Protein AF-A0A7X3VRX3-F1 (afdb_monomer_lite)

Foldseek 3Di:
DDQCPDPPPQPQADDPVQVVCCVPPVGGDDPCLDDPVLVVVVLVVQLCVQVVVDDDPPVQWAFDPCCVVVVDDDHGPRRTPGRAQCLVTPVSVVVVQVDSNNVNHVCVVPNDPDPTDRDDDD

Secondary structure (DSSP, 8-state):
------TTS-TTPPPHHHHHHHHHHS------SS-HHHHHHHHHHHHHHHTTSS---GGGEEE-HHHHTTSS---GGGGEEEETTHHHH-HHHHHHHT-HHHHHHHHHHH-S----------

Structure (mmCIF, N/CA/C/O backbone):
data_AF-A0A7X3VRX3-F1
#
_entry.id   AF-A0A7X3VRX3-F1
#
loop_
_atom_site.group_PDB
_atom_site.id
_atom_site.type_symbol
_atom_site.label_atom_id
_atom_site.label_alt_id
_atom_site.label_comp_id
_atom_site.label_asym_id
_atom_site.label_entity_id
_atom_site.label_seq_id
_atom_site.pdbx_PDB_ins_code
_atom_site.Cartn_x
_atom_site.Cartn_y
_atom_site.Cartn_z
_atom_site.occupancy
_atom_site.B_iso_or_equiv
_atom_site.auth_seq_id
_atom_site.auth_comp_id
_atom_site.auth_asym_id
_atom_site.auth_atom_id
_atom_site.pdbx_PDB_model_num
ATOM 1 N N . MET A 1 1 ? 5.068 -12.765 28.399 1.00 38.09 1 MET A N 1
ATOM 2 C CA . MET A 1 1 ? 5.163 -11.451 27.731 1.00 38.09 1 MET A CA 1
ATOM 3 C C . MET A 1 1 ? 3.828 -10.760 27.940 1.00 38.09 1 MET A C 1
ATOM 5 O O . MET A 1 1 ? 2.816 -11.414 27.744 1.00 38.09 1 MET A O 1
ATOM 9 N N . ASN A 1 2 ? 3.824 -9.532 28.461 1.00 36.44 2 ASN A N 1
ATOM 10 C CA . ASN A 1 2 ? 2.599 -8.789 28.781 1.00 36.44 2 ASN A CA 1
ATOM 11 C C . ASN A 1 2 ? 1.840 -8.449 27.491 1.00 36.44 2 ASN A C 1
ATOM 13 O O . ASN A 1 2 ? 2.328 -7.651 26.701 1.00 36.44 2 ASN A O 1
ATOM 17 N N . THR A 1 3 ? 0.658 -9.030 27.301 1.00 47.06 3 THR A N 1
ATOM 18 C CA . THR A 1 3 ? -0.242 -8.822 26.148 1.00 47.06 3 THR A CA 1
ATOM 19 C C . THR A 1 3 ? -1.267 -7.706 26.380 1.00 47.06 3 THR A C 1
ATOM 21 O O . THR A 1 3 ? -2.305 -7.664 25.730 1.00 47.06 3 THR A O 1
ATOM 24 N N . ASN A 1 4 ? -1.002 -6.794 27.315 1.00 47.97 4 ASN A N 1
ATOM 25 C CA . ASN A 1 4 ? -1.894 -5.677 27.608 1.00 47.97 4 ASN A CA 1
ATOM 26 C C . ASN A 1 4 ? -1.392 -4.416 26.910 1.00 47.97 4 ASN A C 1
ATOM 28 O O . ASN A 1 4 ? -0.932 -3.483 27.564 1.00 47.97 4 ASN A O 1
ATOM 32 N N . THR A 1 5 ? -1.495 -4.376 25.583 1.00 50.22 5 THR A N 1
ATOM 33 C CA . THR A 1 5 ? -1.626 -3.081 24.911 1.00 50.22 5 THR A CA 1
ATOM 34 C C . THR A 1 5 ? -3.028 -2.590 25.254 1.00 50.22 5 THR A C 1
ATOM 36 O O . THR A 1 5 ? -4.023 -3.067 24.711 1.00 50.22 5 THR A O 1
ATOM 39 N N . THR A 1 6 ? -3.134 -1.734 26.266 1.00 51.56 6 THR A N 1
ATOM 40 C CA . THR A 1 6 ? -4.410 -1.183 26.721 1.00 51.56 6 THR A CA 1
ATOM 41 C C . THR A 1 6 ? -5.117 -0.474 25.568 1.00 51.56 6 THR A C 1
ATOM 43 O O . THR A 1 6 ? -4.523 0.323 24.848 1.00 51.56 6 THR A O 1
ATOM 46 N N . SER A 1 7 ? -6.413 -0.755 25.401 1.00 53.62 7 SER A N 1
ATOM 47 C CA . SER A 1 7 ? -7.282 -0.222 24.339 1.00 53.62 7 SER A CA 1
ATOM 48 C C . SER A 1 7 ? -7.338 1.317 24.253 1.00 53.62 7 SER A C 1
ATOM 50 O O . SER A 1 7 ? -7.923 1.846 23.308 1.00 53.62 7 SER A O 1
ATOM 52 N N . GLU A 1 8 ? -6.783 2.037 25.228 1.00 53.25 8 GLU A N 1
ATOM 53 C CA . GLU A 1 8 ? -6.882 3.492 25.369 1.00 53.25 8 GLU A CA 1
ATOM 54 C C . GLU A 1 8 ? -5.856 4.290 24.537 1.00 53.25 8 GLU A C 1
ATOM 56 O O 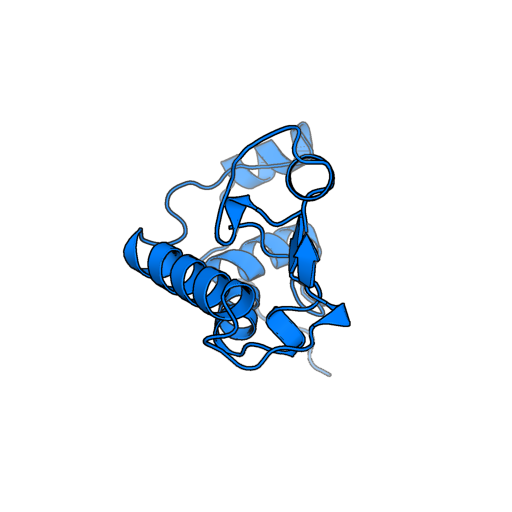. GLU A 1 8 ? -6.013 5.499 24.406 1.00 53.25 8 GLU A O 1
ATOM 61 N N . GLU A 1 9 ? -4.863 3.652 23.900 1.00 63.31 9 GLU A N 1
ATOM 62 C CA . GLU A 1 9 ? -3.768 4.367 23.204 1.00 63.31 9 GLU A CA 1
ATOM 63 C C . GLU A 1 9 ? -3.839 4.365 21.662 1.00 63.31 9 GLU A C 1
ATOM 65 O O . GLU A 1 9 ? -3.039 5.032 21.004 1.00 63.31 9 GLU A O 1
ATOM 70 N N . ARG A 1 10 ? -4.796 3.653 21.047 1.00 79.62 10 ARG A N 1
ATOM 71 C CA . ARG A 1 10 ? -4.876 3.529 19.576 1.00 79.62 10 ARG A CA 1
ATOM 72 C C . ARG A 1 10 ? -5.655 4.680 18.945 1.00 79.62 10 ARG A C 1
ATOM 74 O O . ARG A 1 10 ? -6.887 4.716 18.979 1.00 79.62 10 ARG A O 1
ATOM 81 N N . LYS A 1 11 ? -4.910 5.627 18.368 1.00 90.62 11 LYS A N 1
ATOM 82 C CA . LYS A 1 11 ? -5.420 6.871 17.770 1.00 90.62 11 LYS A CA 1
ATOM 83 C C . LYS A 1 11 ? -6.352 6.621 16.580 1.00 90.62 11 LYS A C 1
ATOM 85 O O . LYS A 1 11 ? -7.261 7.420 16.371 1.00 90.62 11 LYS A O 1
ATOM 90 N N . PHE A 1 12 ? -6.138 5.549 15.816 1.00 94.12 12 PHE A N 1
ATOM 91 C CA . PHE A 1 12 ? -6.851 5.293 14.557 1.00 94.12 12 PHE A CA 1
ATOM 92 C C . PHE A 1 12 ? -7.740 4.046 14.593 1.00 94.12 12 PHE A C 1
ATOM 94 O O . PHE A 1 12 ? -8.000 3.443 13.545 1.00 94.12 12 PHE A O 1
ATOM 101 N N . LYS A 1 13 ? -8.215 3.682 15.792 1.00 93.19 13 LYS A N 1
ATOM 102 C CA . LYS A 1 13 ? -9.184 2.599 16.003 1.00 93.19 13 LYS A CA 1
ATOM 103 C C . LYS A 1 13 ? -10.407 2.724 15.089 1.00 93.19 13 LYS A C 1
ATOM 105 O O . LYS A 1 13 ? -10.744 3.823 14.641 1.00 93.19 13 LYS A O 1
ATOM 110 N N . LEU A 1 14 ? -11.077 1.606 14.834 1.00 95.06 14 LEU A N 1
ATOM 111 C CA . LEU A 1 14 ? -12.339 1.598 14.101 1.00 95.06 14 LEU A CA 1
ATOM 112 C C . LEU A 1 14 ? -13.393 2.458 14.803 1.00 95.06 14 LEU A C 1
ATOM 114 O O . LEU A 1 14 ? -13.537 2.419 16.031 1.00 95.06 14 LEU A O 1
ATOM 118 N N . THR A 1 15 ? -14.168 3.202 14.016 1.00 94.88 15 THR A N 1
ATOM 119 C CA . THR A 1 15 ? -15.422 3.786 14.500 1.00 94.88 15 THR A CA 1
ATOM 120 C C . THR A 1 15 ? -16.507 2.713 14.609 1.00 94.88 15 THR A C 1
ATOM 122 O O . THR A 1 15 ? -16.383 1.609 14.073 1.00 94.88 15 THR A O 1
ATOM 125 N N . SER A 1 16 ? -17.604 3.028 15.301 1.00 95.62 16 SER A N 1
ATOM 126 C CA . SER A 1 16 ? -18.754 2.123 15.405 1.00 95.62 16 SER A CA 1
ATOM 127 C C . SER A 1 16 ? -19.369 1.816 14.035 1.00 95.62 16 SER A C 1
ATOM 129 O O . SER A 1 16 ? -19.801 0.691 13.783 1.00 95.62 16 SER A O 1
ATOM 131 N N . GLU A 1 17 ? -19.384 2.802 13.139 1.00 96.81 17 GLU A N 1
ATOM 132 C CA . GLU A 1 17 ? -19.880 2.660 11.771 1.00 96.81 17 GLU A CA 1
ATOM 133 C C . GLU A 1 17 ? -18.973 1.739 10.952 1.00 96.81 17 GLU A C 1
ATOM 135 O O . GLU A 1 17 ? -19.467 0.821 10.302 1.00 96.81 17 GLU A O 1
ATOM 140 N N . GLU A 1 18 ? -17.650 1.922 11.023 1.00 97.12 18 GLU A N 1
ATOM 141 C CA . GLU A 1 18 ? -16.692 1.050 10.332 1.00 97.12 18 GLU A CA 1
ATOM 142 C C . GLU A 1 18 ? -16.748 -0.387 10.866 1.00 97.12 18 GLU A C 1
ATOM 144 O O . GLU A 1 18 ? -16.685 -1.340 10.089 1.00 97.12 18 GLU A O 1
ATOM 149 N N . ARG A 1 19 ? -16.927 -0.557 12.184 1.00 96.12 19 ARG A N 1
ATOM 150 C CA . ARG A 1 19 ? -17.119 -1.873 12.802 1.00 96.12 19 ARG A CA 1
ATOM 151 C C . ARG A 1 19 ? -18.387 -2.558 12.298 1.00 96.12 19 ARG A C 1
ATOM 153 O O . ARG A 1 19 ? -18.341 -3.734 11.952 1.00 96.12 19 ARG A O 1
ATOM 160 N N . THR A 1 20 ? -19.493 -1.822 12.228 1.00 97.56 20 THR A N 1
ATOM 161 C CA . THR A 1 20 ? -20.761 -2.342 11.698 1.00 97.56 20 THR A CA 1
ATOM 162 C C . THR A 1 20 ? -20.606 -2.735 10.230 1.00 97.56 20 THR A C 1
ATOM 164 O O . THR A 1 20 ? -20.972 -3.842 9.850 1.00 97.56 20 THR A O 1
ATOM 167 N N . ALA A 1 21 ? -19.976 -1.879 9.418 1.00 97.50 21 ALA A N 1
ATOM 168 C CA . ALA A 1 21 ? -19.722 -2.167 8.011 1.00 97.50 21 ALA A CA 1
ATOM 169 C C . ALA A 1 21 ? -18.872 -3.434 7.821 1.00 97.50 21 ALA A C 1
ATOM 171 O O . ALA A 1 21 ? -19.195 -4.249 6.958 1.00 97.50 21 ALA A O 1
ATOM 172 N N . TRP A 1 22 ? -17.835 -3.626 8.644 1.00 96.94 22 TRP A N 1
ATOM 173 C CA . TRP A 1 22 ? -17.034 -4.848 8.646 1.00 96.94 22 TRP A CA 1
ATOM 174 C C . TRP A 1 22 ? -17.864 -6.086 9.002 1.00 96.94 22 TRP A C 1
ATOM 176 O O . TRP A 1 22 ? -17.813 -7.074 8.273 1.00 96.94 22 TRP A O 1
ATOM 186 N N . ASP A 1 23 ? -18.634 -6.036 10.090 1.00 97.06 23 ASP A N 1
ATOM 187 C CA . ASP A 1 23 ? -19.421 -7.180 10.561 1.00 97.06 23 ASP A CA 1
ATOM 188 C C . ASP A 1 23 ? -20.521 -7.577 9.549 1.00 97.06 23 ASP A C 1
ATOM 190 O O . ASP A 1 23 ? -20.825 -8.761 9.401 1.00 97.06 23 ASP A O 1
ATOM 194 N N . GLU A 1 24 ? -21.087 -6.611 8.818 1.00 97.88 24 GLU A N 1
ATOM 195 C CA . GLU A 1 24 ? -22.131 -6.849 7.812 1.00 97.88 24 GLU A CA 1
ATOM 196 C C . GLU A 1 24 ? -21.580 -7.257 6.438 1.00 97.88 24 GLU A C 1
ATOM 198 O O . GLU A 1 24 ? -22.139 -8.139 5.784 1.00 97.88 24 GLU A O 1
ATOM 203 N N . ASN A 1 25 ? -20.499 -6.617 5.983 1.00 97.50 25 ASN A N 1
ATOM 204 C CA . ASN A 1 25 ? -20.038 -6.715 4.593 1.00 97.50 25 ASN A CA 1
ATOM 205 C C . ASN A 1 25 ? -18.700 -7.451 4.438 1.00 97.50 25 ASN A C 1
ATOM 207 O O . ASN A 1 25 ? -18.297 -7.763 3.318 1.00 97.50 25 ASN A O 1
ATOM 211 N N . GLY A 1 26 ? -17.982 -7.702 5.535 1.00 95.62 26 GLY A N 1
ATOM 212 C CA . GLY A 1 26 ? -16.616 -8.229 5.516 1.00 95.62 26 GLY A CA 1
ATOM 213 C C . GLY A 1 26 ? -15.562 -7.216 5.055 1.00 95.62 26 GLY A C 1
ATOM 214 O O . GLY A 1 26 ? -14.425 -7.602 4.791 1.00 95.62 26 GLY A O 1
ATOM 215 N N . TYR A 1 27 ? -15.925 -5.935 4.921 1.00 95.31 27 TYR A N 1
ATOM 216 C CA . TYR A 1 27 ? -15.012 -4.833 4.614 1.00 95.31 27 TYR A CA 1
ATOM 217 C C . TYR A 1 27 ? -15.569 -3.492 5.112 1.00 95.31 27 TYR A C 1
ATOM 219 O O . TYR A 1 27 ? -16.772 -3.327 5.298 1.00 95.31 27 TYR A O 1
ATOM 227 N N . PHE A 1 28 ? -14.688 -2.507 5.272 1.00 95.56 28 PHE A N 1
ATOM 228 C CA . PHE A 1 28 ? -15.046 -1.098 5.436 1.00 95.56 28 PHE A CA 1
ATOM 229 C C . PHE A 1 28 ? -14.115 -0.247 4.562 1.00 95.56 28 PHE A C 1
ATOM 231 O O . PHE A 1 28 ? -13.066 -0.723 4.121 1.00 95.56 28 PHE A O 1
ATOM 238 N N . VAL A 1 29 ? -14.498 1.000 4.283 1.00 95.06 29 VAL A N 1
ATOM 239 C CA . VAL A 1 29 ? -13.702 1.921 3.460 1.00 95.06 29 VAL A CA 1
ATOM 240 C C . VAL A 1 29 ? -13.399 3.175 4.261 1.00 95.06 29 VAL A C 1
ATOM 242 O O . VAL A 1 29 ? -14.310 3.810 4.787 1.00 95.06 29 VAL A O 1
ATOM 245 N N . ARG A 1 30 ? -12.118 3.544 4.307 1.00 94.19 30 ARG A N 1
ATOM 246 C CA . ARG A 1 30 ? -11.643 4.791 4.901 1.00 94.19 30 ARG A CA 1
ATOM 247 C C . ARG A 1 30 ? -10.993 5.637 3.815 1.00 94.19 30 ARG A C 1
ATOM 249 O O . ARG A 1 30 ? -10.065 5.185 3.148 1.00 94.19 30 ARG A O 1
ATOM 256 N N . TYR A 1 31 ? -11.502 6.847 3.635 1.00 94.19 31 TYR A N 1
ATOM 257 C CA . TYR A 1 31 ? -10.968 7.809 2.674 1.00 94.19 31 TYR A CA 1
ATOM 258 C C . TYR A 1 31 ? -9.897 8.680 3.328 1.00 94.19 31 TYR A C 1
ATOM 260 O O . TYR A 1 31 ? -9.851 8.794 4.553 1.00 94.19 31 TYR A O 1
ATOM 268 N N . ASP A 1 32 ? -9.030 9.264 2.500 1.00 94.00 32 ASP A N 1
ATOM 269 C CA . ASP A 1 32 ? -8.055 10.281 2.911 1.00 94.00 32 ASP A CA 1
ATOM 270 C C . ASP A 1 32 ? -7.150 9.854 4.086 1.00 94.00 32 ASP A C 1
ATOM 272 O O . ASP A 1 32 ? -6.748 10.662 4.921 1.00 94.00 32 ASP A O 1
ATOM 276 N N . VAL A 1 33 ? -6.817 8.558 4.154 1.00 95.12 33 VAL A N 1
ATOM 277 C CA . VAL A 1 33 ? -5.940 7.991 5.196 1.00 95.12 33 VAL A CA 1
ATOM 278 C C . VAL A 1 33 ? -4.544 8.625 5.150 1.00 95.12 33 VAL A C 1
ATOM 280 O O . VAL A 1 33 ? -3.938 8.915 6.184 1.00 95.12 33 VAL A O 1
ATOM 283 N N . PHE A 1 34 ? -4.045 8.852 3.938 1.00 95.69 34 PHE A N 1
ATOM 284 C CA . PHE A 1 34 ? -2.768 9.499 3.659 1.00 95.69 34 PHE A CA 1
ATOM 285 C C . PHE A 1 34 ? -3.001 10.684 2.734 1.00 95.69 34 PHE A C 1
ATOM 287 O O . PHE A 1 34 ? -3.896 10.641 1.885 1.00 95.69 34 PHE A O 1
ATOM 294 N N . THR A 1 35 ? -2.188 11.727 2.878 1.00 96.81 35 THR A N 1
ATOM 295 C CA . THR A 1 35 ? -2.248 12.867 1.964 1.00 96.81 35 THR A CA 1
ATOM 296 C C . THR A 1 35 ? -1.778 12.468 0.568 1.00 96.81 35 THR A C 1
ATOM 298 O O . THR A 1 35 ? -1.142 11.427 0.362 1.00 96.81 35 THR A O 1
ATOM 301 N N . LYS A 1 36 ? -2.070 13.322 -0.416 1.00 95.56 36 LYS A N 1
ATOM 302 C CA . LYS A 1 36 ? -1.605 13.111 -1.785 1.00 95.56 36 LYS A CA 1
ATOM 303 C C . LYS A 1 36 ? -0.080 13.014 -1.834 1.00 95.56 36 LYS A C 1
ATOM 305 O O . LYS A 1 36 ? 0.443 12.112 -2.468 1.00 95.56 36 LYS A O 1
ATOM 310 N N . GLU A 1 37 ? 0.621 13.883 -1.116 1.00 97.12 37 GLU A N 1
ATOM 311 C CA . GLU A 1 37 ? 2.085 13.944 -1.087 1.00 97.12 37 GLU A CA 1
ATOM 312 C C . GLU A 1 37 ? 2.692 12.668 -0.495 1.00 97.12 37 GLU A C 1
ATOM 314 O O . GLU A 1 37 ? 3.690 12.157 -1.001 1.00 97.12 37 GLU A O 1
ATOM 319 N N . GLU A 1 38 ? 2.073 12.121 0.555 1.00 96.00 38 GLU A N 1
ATOM 320 C CA . GLU A 1 38 ? 2.492 10.848 1.141 1.00 96.00 38 GLU A CA 1
ATOM 321 C C . GLU A 1 38 ? 2.346 9.690 0.143 1.00 96.00 38 GLU A C 1
ATOM 323 O O . GLU A 1 38 ? 3.170 8.773 0.133 1.00 96.00 38 GLU A O 1
ATOM 328 N N . ASN A 1 39 ? 1.294 9.694 -0.677 1.00 94.69 39 ASN A N 1
ATOM 329 C CA . ASN A 1 39 ? 1.067 8.660 -1.688 1.00 94.69 39 ASN A CA 1
ATOM 330 C C . ASN A 1 39 ? 1.956 8.854 -2.920 1.00 94.69 39 ASN A C 1
ATOM 332 O O . ASN A 1 39 ? 2.563 7.889 -3.377 1.00 94.69 39 ASN A O 1
ATOM 336 N N . ASP A 1 40 ? 2.105 10.091 -3.394 1.00 94.69 40 ASP A N 1
ATOM 337 C CA . ASP A 1 40 ? 2.981 10.454 -4.509 1.00 94.69 40 ASP A CA 1
ATOM 338 C C . ASP A 1 40 ? 4.433 10.054 -4.225 1.00 94.69 40 ASP A C 1
ATOM 340 O O . ASP A 1 40 ? 5.118 9.555 -5.112 1.00 94.69 40 ASP A O 1
ATOM 344 N N . LEU A 1 41 ? 4.897 10.214 -2.979 1.00 95.50 41 LEU A N 1
ATOM 345 C CA . LEU A 1 41 ? 6.232 9.779 -2.577 1.00 95.50 41 LEU A CA 1
ATOM 346 C C . LEU A 1 41 ? 6.433 8.273 -2.799 1.00 95.50 41 LEU A C 1
ATOM 348 O O . LEU A 1 41 ? 7.447 7.865 -3.361 1.00 95.50 41 LEU A O 1
ATOM 352 N N . LEU A 1 42 ? 5.486 7.438 -2.361 1.00 94.81 42 LEU A N 1
ATOM 353 C CA . LEU A 1 42 ? 5.608 5.990 -2.544 1.00 94.81 42 LEU A CA 1
ATOM 354 C C . LEU A 1 42 ? 5.430 5.575 -4.006 1.00 94.81 42 LEU A C 1
ATOM 356 O O . LEU A 1 42 ? 6.130 4.670 -4.457 1.00 94.81 42 LEU A O 1
ATOM 360 N N . ALA A 1 43 ? 4.540 6.245 -4.742 1.00 93.38 43 ALA A N 1
ATOM 361 C CA . ALA A 1 43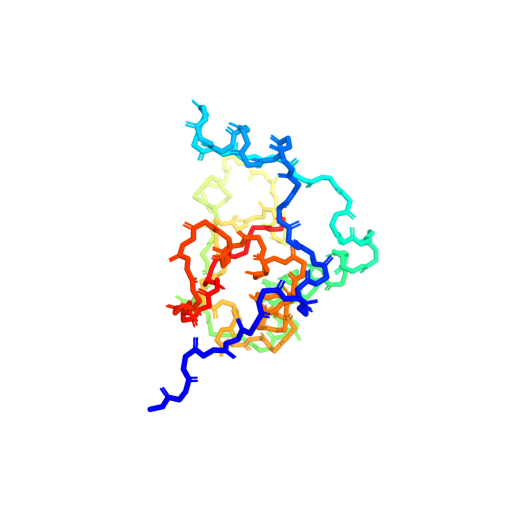 ? 4.367 6.028 -6.173 1.00 93.38 43 ALA A CA 1
ATOM 362 C C . ALA A 1 43 ? 5.667 6.327 -6.935 1.00 93.38 43 ALA A C 1
ATOM 364 O O . ALA A 1 43 ? 6.135 5.479 -7.688 1.00 93.38 43 ALA A O 1
ATOM 365 N N . GLN A 1 44 ? 6.317 7.461 -6.648 1.00 95.38 44 GLN A N 1
ATOM 366 C CA . GLN A 1 44 ? 7.600 7.818 -7.253 1.00 95.38 44 GLN A CA 1
ATOM 367 C C . GLN A 1 44 ? 8.692 6.796 -6.925 1.00 95.38 44 GLN A C 1
ATOM 369 O O . GLN A 1 44 ? 9.474 6.428 -7.796 1.00 95.38 44 GLN A O 1
ATOM 374 N N . ILE A 1 45 ? 8.747 6.306 -5.683 1.00 95.50 45 ILE A N 1
ATOM 375 C CA . ILE A 1 45 ? 9.709 5.265 -5.304 1.00 95.50 45 ILE A CA 1
ATOM 376 C C . ILE A 1 45 ? 9.459 3.974 -6.091 1.00 95.50 45 ILE A C 1
ATOM 378 O O . ILE A 1 45 ? 10.416 3.321 -6.503 1.00 95.50 45 ILE A O 1
ATOM 382 N N . ALA A 1 46 ? 8.198 3.592 -6.286 1.00 94.69 46 ALA A N 1
ATOM 383 C CA . ALA A 1 46 ? 7.857 2.419 -7.078 1.00 94.69 46 ALA A CA 1
ATOM 384 C C . ALA A 1 46 ? 8.209 2.610 -8.562 1.00 94.69 46 ALA A C 1
ATOM 386 O O . ALA A 1 46 ? 8.784 1.697 -9.152 1.00 94.69 46 ALA A O 1
ATOM 387 N N . ASP A 1 47 ? 7.968 3.792 -9.137 1.00 95.00 47 ASP A N 1
ATOM 388 C CA . ASP A 1 47 ? 8.425 4.128 -10.492 1.00 95.00 47 ASP A CA 1
ATOM 389 C C . ASP A 1 47 ? 9.954 4.048 -10.595 1.00 95.00 47 ASP A C 1
ATOM 391 O O . ASP A 1 47 ? 10.482 3.430 -11.515 1.00 95.00 47 ASP A O 1
ATOM 395 N N . ASP A 1 48 ? 10.685 4.583 -9.615 1.00 95.81 48 ASP A N 1
ATOM 396 C CA . ASP A 1 48 ? 12.149 4.532 -9.597 1.00 95.81 48 ASP A CA 1
ATOM 397 C C . ASP A 1 48 ? 12.691 3.097 -9.495 1.00 95.81 48 ASP A C 1
ATOM 399 O O . ASP A 1 48 ? 13.751 2.799 -10.050 1.00 95.81 48 ASP A O 1
ATOM 403 N N . ILE A 1 49 ? 11.986 2.203 -8.794 1.00 95.12 49 ILE A N 1
ATOM 404 C CA . ILE A 1 49 ? 12.312 0.770 -8.743 1.00 95.12 49 ILE A CA 1
ATOM 405 C C . ILE A 1 49 ? 12.125 0.138 -10.126 1.00 95.12 49 ILE A C 1
ATOM 407 O O . ILE A 1 49 ? 13.026 -0.547 -10.609 1.00 95.12 49 ILE A O 1
ATOM 411 N N . VAL A 1 50 ? 10.981 0.380 -10.771 1.00 94.00 50 VAL A N 1
ATOM 412 C CA . VAL A 1 50 ? 10.647 -0.195 -12.085 1.00 94.00 50 VAL A CA 1
ATOM 413 C C . VAL A 1 50 ? 11.583 0.316 -13.178 1.00 94.00 50 VAL A C 1
ATOM 415 O O . VAL A 1 50 ? 12.060 -0.465 -13.998 1.00 94.00 50 VAL A O 1
ATOM 418 N N . ASP A 1 51 ? 11.911 1.605 -13.148 1.00 93.81 51 ASP A N 1
ATOM 419 C CA . ASP A 1 51 ? 12.834 2.246 -14.087 1.00 93.81 51 ASP A CA 1
ATOM 420 C C . ASP A 1 51 ? 14.310 1.881 -13.827 1.00 93.81 51 ASP A C 1
ATOM 422 O O . ASP A 1 51 ? 15.204 2.347 -14.539 1.00 93.81 51 ASP A O 1
ATOM 426 N N . GLY A 1 52 ? 14.605 1.104 -12.777 1.00 93.81 52 GLY A N 1
ATOM 427 C CA . GLY A 1 52 ? 15.968 0.736 -12.389 1.00 93.81 52 GLY A CA 1
ATOM 428 C C . GLY A 1 52 ? 16.806 1.901 -11.845 1.00 93.81 52 GLY A C 1
ATOM 429 O O . GLY A 1 52 ? 18.024 1.782 -11.712 1.00 93.81 52 GLY A O 1
ATOM 430 N N . LYS A 1 53 ? 16.174 3.031 -11.507 1.00 96.06 53 LYS A N 1
ATOM 431 C CA . LYS A 1 53 ? 16.815 4.186 -10.852 1.00 96.06 53 LYS A CA 1
ATOM 432 C C . LYS A 1 53 ? 17.132 3.896 -9.387 1.00 96.06 53 LYS A C 1
ATOM 434 O O . LYS A 1 53 ? 18.027 4.518 -8.812 1.00 96.06 53 LYS A O 1
ATOM 439 N N . ARG A 1 54 ? 16.417 2.943 -8.785 1.00 94.81 54 ARG A N 1
ATOM 440 C CA . ARG A 1 54 ? 16.616 2.479 -7.414 1.00 94.81 54 ARG A CA 1
ATOM 441 C C . ARG A 1 54 ? 16.975 0.987 -7.399 1.00 94.81 54 ARG A C 1
ATOM 443 O O . ARG A 1 54 ? 16.258 0.198 -8.007 1.00 94.81 54 ARG A O 1
ATOM 450 N N . PRO A 1 55 ? 18.042 0.571 -6.687 1.00 94.06 55 PRO A N 1
ATOM 451 C CA . PRO A 1 55 ? 18.391 -0.842 -6.572 1.00 94.06 55 PRO A CA 1
ATOM 452 C C . PRO A 1 55 ? 17.258 -1.657 -5.94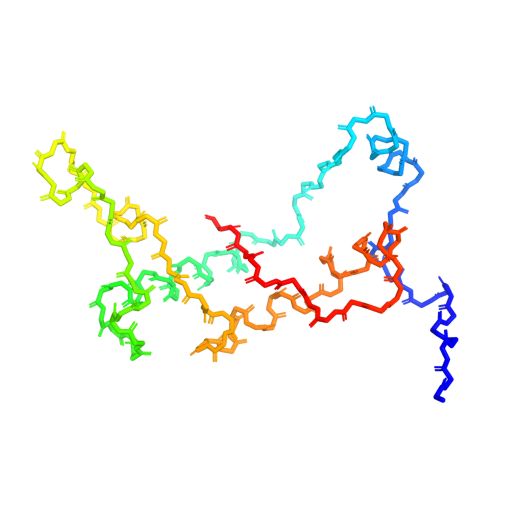6 1.00 94.06 55 PRO A C 1
ATOM 454 O O . PRO A 1 55 ? 16.795 -1.342 -4.848 1.00 94.06 55 PRO A O 1
ATOM 457 N N . PHE A 1 56 ? 16.846 -2.719 -6.632 1.00 95.19 56 PHE A N 1
ATOM 458 C CA . PHE A 1 56 ? 15.824 -3.652 -6.174 1.00 95.19 56 PHE A CA 1
ATOM 459 C C . PHE A 1 56 ? 16.044 -5.023 -6.838 1.00 95.19 56 PHE A C 1
ATOM 461 O O . PHE A 1 56 ? 16.542 -5.059 -7.965 1.00 95.19 56 PHE A O 1
ATOM 468 N N . PRO A 1 57 ? 15.714 -6.151 -6.180 1.00 94.25 57 PRO A N 1
ATOM 469 C CA . PRO A 1 57 ? 15.844 -7.464 -6.804 1.00 94.25 57 PRO A CA 1
ATOM 470 C C . PRO A 1 57 ? 14.887 -7.622 -7.995 1.00 94.25 57 PRO A C 1
ATOM 472 O O . PRO A 1 57 ? 13.668 -7.582 -7.836 1.00 94.25 57 PRO A O 1
ATOM 475 N N . ASP A 1 58 ? 15.439 -7.828 -9.187 1.00 92.06 58 ASP A N 1
ATOM 476 C CA . ASP A 1 58 ? 14.701 -7.934 -10.452 1.00 92.06 58 ASP A CA 1
ATOM 477 C C . ASP A 1 58 ? 13.689 -9.090 -10.470 1.00 92.06 58 ASP A C 1
ATOM 479 O O . ASP A 1 58 ? 12.578 -8.937 -10.968 1.00 92.06 58 ASP A O 1
ATOM 483 N N . TYR A 1 59 ? 14.014 -10.216 -9.833 1.00 92.00 59 TYR A N 1
ATOM 484 C CA . TYR A 1 59 ? 13.125 -11.373 -9.689 1.00 92.00 59 TYR A CA 1
ATOM 485 C C . TYR A 1 59 ? 11.888 -11.113 -8.808 1.00 92.00 59 TYR A C 1
ATOM 487 O O . TYR A 1 59 ? 11.035 -11.992 -8.667 1.00 92.00 59 TYR A O 1
ATOM 495 N N . HIS A 1 60 ? 11.779 -9.927 -8.205 1.00 93.50 60 HIS A N 1
ATOM 496 C CA . HIS A 1 60 ? 10.584 -9.458 -7.509 1.00 93.50 60 HIS A CA 1
ATOM 497 C C . HIS A 1 60 ? 9.767 -8.433 -8.311 1.00 93.50 60 HIS A C 1
ATOM 499 O O . HIS A 1 60 ? 8.711 -8.013 -7.840 1.00 93.50 60 HIS A O 1
ATOM 505 N N . ILE A 1 61 ? 10.202 -8.048 -9.512 1.00 93.38 61 ILE A N 1
ATOM 506 C CA . ILE A 1 61 ? 9.498 -7.103 -10.383 1.00 93.38 61 ILE A CA 1
ATOM 507 C C . ILE A 1 61 ? 8.810 -7.893 -11.498 1.00 93.38 61 ILE A C 1
ATOM 509 O O . ILE A 1 61 ? 9.455 -8.542 -12.318 1.00 93.38 61 ILE A O 1
ATOM 513 N N . PHE A 1 62 ? 7.480 -7.855 -11.523 1.00 93.75 62 PHE A N 1
ATOM 514 C CA . PHE A 1 62 ? 6.669 -8.616 -12.468 1.00 93.75 62 PHE A CA 1
ATOM 515 C C . PHE A 1 62 ? 5.944 -7.668 -13.409 1.00 93.75 62 PHE A C 1
ATOM 517 O O . PHE A 1 62 ? 5.044 -6.943 -12.990 1.00 93.75 62 PHE A O 1
ATOM 524 N N . GLU A 1 63 ? 6.296 -7.718 -14.689 1.00 93.62 63 GLU A N 1
ATOM 525 C CA . GLU A 1 63 ? 5.640 -6.950 -15.746 1.00 93.62 63 GLU A CA 1
ATOM 526 C C . GLU A 1 63 ? 4.227 -7.483 -16.046 1.00 93.62 63 GLU A C 1
ATOM 528 O O . GLU A 1 63 ? 3.951 -8.687 -15.971 1.00 93.62 63 GLU A O 1
ATOM 533 N N . ASN A 1 64 ? 3.314 -6.582 -16.411 1.00 94.31 64 ASN A N 1
ATOM 534 C CA . ASN A 1 64 ? 1.981 -6.939 -16.872 1.00 94.31 64 ASN A CA 1
ATOM 535 C C . ASN A 1 64 ? 2.058 -7.738 -18.182 1.00 94.31 64 ASN A C 1
ATOM 537 O O . ASN A 1 64 ? 2.679 -7.317 -19.156 1.00 94.31 64 ASN A O 1
ATOM 541 N N . ALA A 1 65 ? 1.366 -8.879 -18.235 1.00 94.94 65 ALA A N 1
ATOM 542 C CA . ALA A 1 65 ? 1.373 -9.747 -19.410 1.00 94.94 65 ALA A CA 1
ATOM 543 C C . ALA A 1 65 ? 0.892 -9.045 -20.691 1.00 94.94 65 ALA A C 1
ATOM 545 O O . ALA A 1 65 ? 1.417 -9.327 -21.758 1.00 94.94 65 ALA A O 1
ATOM 546 N N . LEU A 1 66 ? -0.077 -8.129 -20.608 1.00 95.62 66 LEU A N 1
ATOM 547 C CA . LEU A 1 66 ? -0.575 -7.401 -21.778 1.00 95.62 66 LEU A CA 1
ATOM 548 C C . LEU A 1 66 ? 0.447 -6.395 -22.314 1.00 95.62 66 LEU A C 1
ATOM 550 O O . LEU A 1 66 ? 0.502 -6.196 -23.524 1.00 95.62 66 LEU A O 1
ATOM 554 N N . VAL A 1 67 ? 1.242 -5.790 -21.430 1.00 93.81 67 VAL A N 1
ATOM 555 C CA . VAL A 1 67 ? 2.323 -4.866 -21.804 1.00 93.81 67 VAL A CA 1
ATOM 556 C C . VAL A 1 67 ? 3.457 -5.651 -22.449 1.00 93.81 67 VAL A C 1
ATOM 558 O O . VAL A 1 67 ? 3.826 -5.371 -23.586 1.00 93.81 67 VAL A O 1
ATOM 561 N N . ARG A 1 68 ? 3.905 -6.726 -21.789 1.00 93.88 68 ARG A N 1
ATOM 562 C CA . ARG A 1 68 ? 4.923 -7.646 -22.311 1.00 93.88 68 ARG A CA 1
ATOM 563 C C . ARG A 1 68 ? 4.545 -8.240 -23.674 1.00 93.88 68 ARG A C 1
ATOM 565 O O . ARG A 1 68 ? 5.392 -8.379 -24.549 1.00 93.88 68 ARG A O 1
ATOM 572 N N . ASP A 1 69 ? 3.274 -8.603 -23.857 1.00 96.06 69 ASP A N 1
ATOM 573 C CA . ASP A 1 69 ? 2.749 -9.154 -25.113 1.00 96.06 69 ASP A CA 1
ATOM 574 C C . ASP A 1 69 ? 2.486 -8.064 -26.185 1.00 96.06 69 ASP A C 1
ATOM 576 O O . ASP A 1 69 ? 2.022 -8.390 -27.280 1.00 96.06 69 ASP A O 1
ATOM 580 N N . GLY A 1 70 ? 2.711 -6.777 -25.886 1.00 95.25 70 GLY A N 1
ATOM 581 C CA . GLY A 1 70 ? 2.488 -5.656 -26.810 1.00 95.25 70 GLY A CA 1
ATOM 582 C C . GLY A 1 70 ? 1.016 -5.375 -27.137 1.00 95.25 70 GLY A C 1
ATOM 583 O O . GLY A 1 70 ? 0.710 -4.792 -28.175 1.00 95.25 70 GLY A O 1
ATOM 584 N N . LYS A 1 71 ? 0.083 -5.821 -26.287 1.00 96.38 71 LYS A N 1
ATOM 585 C CA . LYS A 1 71 ? -1.368 -5.630 -26.472 1.00 96.38 71 LYS A CA 1
ATOM 586 C C . LYS A 1 71 ? -1.855 -4.275 -25.968 1.00 96.38 71 LYS A C 1
ATOM 588 O O . LYS A 1 71 ? -2.900 -3.812 -26.418 1.00 96.38 71 LYS A O 1
ATOM 593 N N . ILE A 1 72 ? -1.132 -3.679 -25.022 1.00 95.19 72 ILE A N 1
ATOM 594 C CA . ILE A 1 72 ? -1.378 -2.335 -24.493 1.00 95.19 72 ILE A CA 1
ATOM 595 C C . ILE A 1 72 ? -0.047 -1.601 -24.316 1.00 95.19 72 ILE A C 1
ATOM 597 O O . ILE A 1 72 ? 0.982 -2.233 -24.085 1.00 95.19 72 ILE A O 1
ATOM 601 N N . GLU A 1 73 ? -0.086 -0.273 -24.371 1.00 94.31 73 GLU A N 1
ATOM 602 C CA . GLU A 1 73 ? 1.052 0.588 -24.044 1.00 94.31 73 GLU A CA 1
ATOM 603 C C . GLU A 1 73 ? 0.878 1.149 -22.628 1.00 94.31 73 GLU A C 1
ATOM 605 O O . GLU A 1 73 ? -0.137 1.774 -22.318 1.00 94.31 73 GLU A O 1
ATOM 610 N N . ALA A 1 74 ? 1.862 0.913 -21.762 1.00 92.75 74 ALA A N 1
ATOM 611 C CA . ALA A 1 74 ? 1.938 1.465 -20.412 1.00 92.75 74 ALA A CA 1
ATOM 612 C C . ALA A 1 74 ? 3.409 1.598 -19.993 1.00 92.75 74 ALA A C 1
ATOM 614 O O . ALA A 1 74 ? 4.286 0.979 -20.596 1.00 92.75 74 ALA A O 1
ATOM 615 N N . GLN A 1 75 ? 3.684 2.412 -18.974 1.00 89.19 75 GLN A N 1
ATOM 616 C CA . GLN A 1 75 ? 5.035 2.681 -18.466 1.00 89.19 75 GLN A CA 1
ATOM 617 C C . GLN A 1 75 ? 5.037 2.785 -16.936 1.00 89.19 75 GLN A C 1
ATOM 619 O O . GLN A 1 75 ? 3.972 2.919 -16.325 1.00 89.19 75 GLN A O 1
ATOM 624 N N . GLY A 1 76 ? 6.230 2.720 -16.334 1.00 89.00 76 GLY A N 1
ATOM 625 C CA . GLY A 1 76 ? 6.416 2.802 -14.884 1.00 89.00 76 GLY A CA 1
ATOM 626 C C . GLY A 1 76 ? 5.611 1.739 -14.139 1.00 89.00 76 GLY A C 1
ATOM 627 O O . GLY A 1 76 ? 5.414 0.624 -14.634 1.00 89.00 76 GLY A O 1
ATOM 628 N N . ILE A 1 77 ? 5.069 2.093 -12.978 1.00 91.31 77 ILE A N 1
ATOM 629 C CA . ILE A 1 77 ? 4.221 1.195 -12.182 1.00 91.31 77 ILE A CA 1
ATOM 630 C C . ILE A 1 77 ? 2.982 0.689 -12.933 1.00 91.31 77 ILE A C 1
ATOM 632 O O . ILE A 1 77 ? 2.532 -0.425 -12.675 1.00 91.31 77 ILE A O 1
ATOM 636 N N . TYR A 1 78 ? 2.459 1.439 -13.909 1.00 91.50 78 TYR A N 1
ATOM 637 C CA . TYR A 1 78 ? 1.300 1.016 -14.707 1.00 91.50 78 TYR A CA 1
ATOM 638 C C . TYR A 1 78 ? 1.637 -0.082 -15.720 1.00 91.50 78 TYR A C 1
ATOM 640 O O . TYR A 1 78 ? 0.741 -0.780 -16.195 1.00 91.50 78 TYR A O 1
ATOM 648 N N . ALA A 1 79 ? 2.921 -0.254 -16.048 1.00 93.69 79 ALA A N 1
ATOM 649 C CA . ALA A 1 79 ? 3.383 -1.379 -16.849 1.00 93.69 79 ALA A CA 1
ATOM 650 C C . ALA A 1 79 ? 3.503 -2.675 -16.035 1.00 93.69 79 ALA A C 1
ATOM 652 O O . ALA A 1 79 ? 3.652 -3.757 -16.607 1.00 93.69 79 ALA A O 1
ATOM 653 N N . MET A 1 80 ? 3.457 -2.592 -14.705 1.00 93.62 80 MET A N 1
ATOM 654 C CA . MET A 1 80 ? 3.728 -3.720 -13.826 1.00 93.62 80 MET A CA 1
ATOM 655 C C . MET A 1 80 ? 2.455 -4.465 -13.433 1.00 93.62 80 MET A C 1
ATOM 657 O O . MET A 1 80 ? 1.376 -3.902 -13.271 1.00 93.62 80 MET A O 1
ATOM 661 N N . HIS A 1 81 ? 2.591 -5.775 -13.263 1.00 91.88 81 HIS A N 1
ATOM 662 C CA . HIS A 1 81 ? 1.622 -6.595 -12.553 1.00 91.88 81 HIS A CA 1
ATOM 663 C C . HIS A 1 81 ? 1.826 -6.496 -11.038 1.00 91.88 81 HIS A C 1
ATOM 665 O O . HIS A 1 81 ? 0.848 -6.446 -10.295 1.00 91.88 81 HIS A O 1
ATOM 671 N N . ASN A 1 82 ? 3.083 -6.526 -10.577 1.00 90.75 82 ASN A N 1
ATOM 672 C CA . ASN A 1 82 ? 3.409 -6.543 -9.153 1.00 90.75 82 ASN A CA 1
ATOM 673 C C . ASN A 1 82 ? 4.882 -6.176 -8.895 1.00 90.75 82 ASN A C 1
ATOM 675 O O . ASN A 1 82 ? 5.759 -6.565 -9.664 1.00 90.75 82 ASN A O 1
ATOM 679 N N . ILE A 1 83 ? 5.149 -5.529 -7.761 1.00 92.12 83 ILE A N 1
ATOM 680 C CA . ILE A 1 83 ? 6.473 -5.438 -7.136 1.00 92.12 83 ILE A CA 1
ATOM 681 C C . ILE A 1 83 ? 6.397 -6.220 -5.818 1.00 92.12 83 ILE A C 1
ATOM 683 O O . ILE A 1 83 ? 5.890 -5.738 -4.803 1.00 92.12 83 ILE A O 1
ATOM 687 N N . GLN A 1 84 ? 6.858 -7.467 -5.835 1.00 91.19 84 GLN A N 1
ATOM 688 C CA . GLN A 1 84 ? 6.744 -8.369 -4.694 1.00 91.19 84 GLN A CA 1
ATOM 689 C C . GLN A 1 84 ? 7.707 -7.998 -3.563 1.00 91.19 84 GLN A C 1
ATOM 691 O O . GLN A 1 84 ? 8.820 -7.531 -3.788 1.00 91.19 84 GLN A O 1
ATOM 696 N N . TYR A 1 85 ? 7.278 -8.253 -2.323 1.00 88.88 85 TYR A N 1
ATOM 697 C CA . TYR A 1 85 ? 8.087 -8.061 -1.111 1.00 88.88 85 TYR A CA 1
ATOM 698 C C . TYR A 1 85 ? 8.729 -6.668 -1.008 1.00 88.88 85 TYR A C 1
ATOM 700 O O . TYR A 1 85 ? 9.839 -6.515 -0.489 1.00 88.88 85 TYR A O 1
ATOM 708 N N . VAL A 1 86 ? 8.031 -5.635 -1.489 1.00 90.44 86 VAL A N 1
ATOM 709 C CA . VAL A 1 86 ? 8.538 -4.259 -1.488 1.00 90.44 86 VAL A CA 1
ATOM 710 C C . VAL A 1 86 ? 8.863 -3.771 -0.074 1.00 90.44 86 VAL A C 1
ATOM 712 O O . VAL A 1 86 ? 9.907 -3.169 0.133 1.00 90.44 86 VAL A O 1
ATOM 715 N N . SER A 1 87 ? 8.071 -4.136 0.936 1.00 90.19 87 SER A N 1
ATOM 716 C CA . SER A 1 87 ? 8.347 -3.807 2.343 1.00 90.19 87 SER A CA 1
ATOM 717 C C . SER A 1 87 ? 9.583 -4.516 2.914 1.00 90.19 87 SER A C 1
ATOM 719 O O . SER A 1 87 ? 10.181 -4.030 3.869 1.00 90.19 87 SER A O 1
ATOM 721 N N . CYS A 1 88 ? 10.019 -5.641 2.342 1.00 89.62 88 CYS A N 1
ATOM 722 C CA . CYS A 1 88 ? 11.253 -6.312 2.763 1.00 89.62 88 CYS A CA 1
ATOM 723 C C . CYS A 1 88 ? 12.508 -5.650 2.179 1.00 89.62 88 CYS A C 1
ATOM 725 O O . CYS A 1 88 ? 13.593 -5.807 2.732 1.00 89.62 88 CYS A O 1
ATOM 727 N N . ASN A 1 89 ? 12.359 -4.922 1.071 1.00 90.81 89 ASN A N 1
ATOM 728 C CA . ASN A 1 89 ? 13.468 -4.392 0.278 1.00 90.81 89 ASN A CA 1
ATOM 729 C C . ASN A 1 89 ? 13.484 -2.851 0.214 1.00 90.81 89 ASN A C 1
ATOM 731 O O . ASN A 1 89 ? 14.467 -2.263 -0.228 1.00 90.81 89 ASN A O 1
ATOM 735 N N . CYS A 1 90 ? 12.421 -2.183 0.671 1.00 92.25 90 CYS A N 1
ATOM 736 C CA . CYS A 1 90 ? 12.271 -0.733 0.656 1.00 92.25 90 CYS A CA 1
ATOM 737 C C . CYS A 1 90 ? 11.737 -0.223 2.013 1.00 92.25 90 CYS A C 1
ATOM 739 O O . CYS A 1 90 ? 10.601 -0.536 2.392 1.00 92.25 90 CYS A O 1
ATOM 741 N N . PRO A 1 91 ? 12.535 0.559 2.767 1.00 93.62 91 PRO A N 1
ATOM 742 C CA . PRO A 1 91 ? 12.168 0.992 4.113 1.00 93.62 91 PRO A CA 1
ATOM 743 C C . PRO A 1 91 ? 10.951 1.925 4.149 1.00 93.62 91 PRO A C 1
ATOM 745 O O . PRO A 1 91 ? 10.217 1.911 5.131 1.00 93.62 91 PRO A O 1
ATOM 748 N N . GLU A 1 92 ? 10.691 2.699 3.097 1.00 94.50 92 GLU A N 1
ATOM 749 C CA . GLU A 1 92 ? 9.531 3.590 3.001 1.00 94.50 92 GLU A CA 1
ATOM 750 C C . GLU A 1 92 ? 8.223 2.793 2.921 1.00 94.50 92 GLU A C 1
ATOM 752 O O . GLU A 1 92 ? 7.252 3.108 3.612 1.00 94.50 92 GLU A O 1
ATOM 757 N N . PHE A 1 93 ? 8.226 1.694 2.162 1.00 92.88 93 PHE A N 1
ATOM 758 C CA . PHE A 1 93 ? 7.103 0.759 2.129 1.00 92.88 93 PHE A CA 1
ATOM 759 C C . PHE A 1 93 ? 6.950 0.009 3.454 1.00 92.88 93 PHE A C 1
ATOM 761 O O . PHE A 1 93 ? 5.828 -0.161 3.923 1.00 92.88 93 PHE A O 1
ATOM 768 N N . LEU A 1 94 ? 8.053 -0.390 4.098 1.00 91.75 94 LEU A N 1
ATOM 769 C CA . LEU A 1 94 ? 8.003 -1.003 5.431 1.00 91.75 94 LEU A CA 1
ATOM 770 C C . LEU A 1 94 ? 7.427 -0.059 6.490 1.00 91.75 94 LEU A C 1
ATOM 772 O O . LEU A 1 94 ? 6.671 -0.479 7.363 1.00 91.75 94 LEU A O 1
ATOM 776 N N . ALA A 1 95 ? 7.807 1.216 6.436 1.00 92.50 95 ALA A N 1
ATOM 777 C CA . ALA A 1 95 ? 7.282 2.232 7.333 1.00 92.50 95 ALA A CA 1
ATOM 778 C C . ALA A 1 95 ? 5.780 2.417 7.101 1.00 92.50 95 ALA A C 1
ATOM 780 O O . ALA A 1 95 ? 5.013 2.419 8.062 1.00 92.50 95 ALA A O 1
ATOM 781 N N . ARG A 1 96 ? 5.345 2.480 5.834 1.00 92.81 96 ARG A N 1
ATOM 782 C CA . ARG A 1 96 ? 3.927 2.595 5.484 1.00 92.81 96 ARG A CA 1
ATOM 783 C C . ARG A 1 96 ? 3.102 1.425 6.010 1.00 92.81 96 ARG A C 1
ATOM 785 O O . ARG A 1 96 ? 2.048 1.660 6.587 1.00 92.81 96 ARG A O 1
ATOM 792 N N . THR A 1 97 ? 3.563 0.184 5.863 1.00 90.75 97 THR A N 1
ATOM 793 C CA . THR A 1 97 ? 2.804 -0.990 6.331 1.00 90.75 97 THR A CA 1
ATOM 794 C C . THR A 1 97 ? 2.721 -1.118 7.853 1.00 90.75 97 THR A C 1
ATOM 796 O O . THR A 1 97 ? 1.919 -1.901 8.364 1.00 90.75 97 THR A O 1
ATOM 799 N N . ARG A 1 98 ? 3.536 -0.348 8.580 1.00 90.06 98 ARG A N 1
ATOM 800 C CA . ARG A 1 98 ? 3.542 -0.252 10.045 1.00 90.06 98 ARG A CA 1
ATOM 801 C C . ARG A 1 98 ? 2.877 1.021 10.566 1.00 90.06 98 ARG A C 1
ATOM 803 O O . ARG A 1 98 ? 2.899 1.253 11.772 1.00 90.06 98 ARG A O 1
ATOM 810 N N . ASP A 1 99 ? 2.325 1.855 9.687 1.00 92.50 99 ASP A N 1
ATOM 811 C CA . ASP A 1 99 ? 1.680 3.096 10.098 1.00 92.50 99 ASP A CA 1
ATOM 812 C C . ASP A 1 99 ? 0.414 2.783 10.925 1.00 92.50 99 ASP A C 1
ATOM 814 O O . ASP A 1 99 ? -0.442 2.024 10.452 1.00 92.50 99 ASP A O 1
ATOM 818 N N . PRO A 1 100 ? 0.247 3.374 12.127 1.00 92.44 100 PRO A N 1
ATOM 819 C CA . PRO A 1 100 ? -0.932 3.182 12.973 1.00 92.44 100 PRO A CA 1
ATOM 820 C C . PRO A 1 100 ? -2.263 3.428 12.264 1.00 92.44 100 PRO A C 1
ATOM 822 O O . P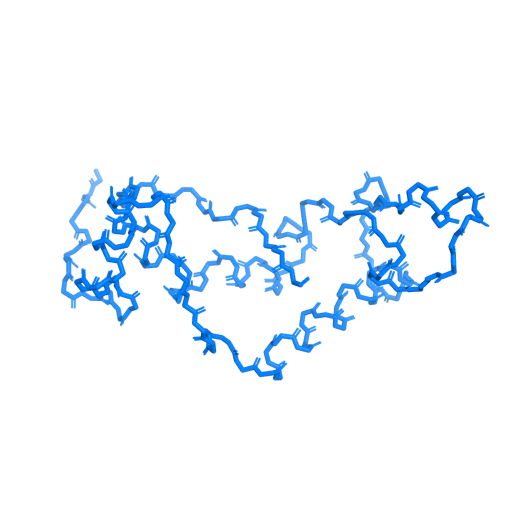RO A 1 100 ? -3.256 2.780 12.584 1.00 92.44 100 PRO A O 1
ATOM 825 N N . ARG A 1 101 ? -2.292 4.304 11.250 1.00 93.94 101 ARG A N 1
ATOM 826 C CA . ARG A 1 101 ? -3.484 4.546 10.424 1.00 93.94 101 ARG A CA 1
ATOM 827 C C . ARG A 1 101 ? -3.989 3.291 9.709 1.00 93.94 101 ARG A C 1
ATOM 829 O O . ARG A 1 101 ? -5.181 3.212 9.416 1.00 93.94 101 ARG A O 1
ATOM 836 N N . LEU A 1 102 ? -3.100 2.329 9.447 1.00 92.12 102 LEU A N 1
ATOM 837 C CA . LEU A 1 102 ? -3.406 1.022 8.867 1.00 92.12 102 LEU A CA 1
ATOM 838 C C . LEU A 1 102 ? -3.439 -0.093 9.919 1.00 92.12 102 LEU A C 1
ATOM 840 O O . LEU A 1 102 ? -4.303 -0.965 9.854 1.00 92.12 102 LEU A O 1
ATOM 844 N N . THR A 1 103 ? -2.517 -0.092 10.886 1.00 91.44 103 THR A N 1
ATOM 845 C CA . THR A 1 103 ? -2.400 -1.207 11.837 1.00 91.44 103 THR A CA 1
ATOM 846 C C . THR A 1 103 ? -3.420 -1.151 12.969 1.00 91.44 103 THR A C 1
ATOM 848 O O . THR A 1 103 ? -3.916 -2.200 13.363 1.00 91.44 103 THR A O 1
ATOM 851 N N . ASP A 1 104 ? -3.782 0.030 13.479 1.00 92.75 104 ASP A N 1
ATOM 852 C CA . ASP A 1 104 ? -4.782 0.156 14.550 1.00 92.75 104 ASP A CA 1
ATOM 853 C C . ASP A 1 104 ? -6.135 -0.475 14.181 1.00 92.75 104 ASP A C 1
ATOM 855 O O . ASP A 1 104 ? -6.618 -1.297 14.970 1.00 92.75 104 ASP A O 1
ATOM 859 N N . PRO A 1 105 ? -6.742 -0.166 13.011 1.00 92.94 105 PRO A N 1
ATOM 860 C CA . PRO A 1 105 ? -8.007 -0.788 12.633 1.00 92.94 105 PRO A CA 1
ATOM 861 C C . PRO A 1 105 ? -7.848 -2.286 12.345 1.00 92.94 105 PRO A C 1
ATOM 863 O O . PRO A 1 105 ? -8.752 -3.065 12.635 1.00 92.94 105 PRO A O 1
ATOM 866 N N . ALA A 1 106 ? -6.688 -2.724 11.841 1.00 91.94 106 ALA A N 1
ATOM 867 C CA . ALA A 1 106 ? -6.408 -4.147 11.675 1.00 91.94 106 ALA A CA 1
ATOM 868 C C . ALA A 1 106 ? -6.373 -4.879 13.028 1.00 91.94 106 ALA A C 1
ATOM 870 O O . ALA A 1 106 ? -6.900 -5.985 13.129 1.00 91.94 106 ALA A O 1
ATOM 871 N N . VAL A 1 107 ? -5.818 -4.260 14.079 1.00 92.38 107 VAL A N 1
ATOM 872 C CA . VAL A 1 107 ? -5.820 -4.827 15.439 1.00 92.38 107 VAL A CA 1
ATOM 873 C C . VAL A 1 107 ? -7.242 -4.947 15.991 1.00 92.38 107 VAL A C 1
ATOM 875 O O . VAL A 1 107 ? -7.548 -5.929 16.662 1.00 92.38 107 VAL A O 1
ATOM 878 N N . ASP A 1 108 ? -8.131 -3.992 15.702 1.00 92.19 108 ASP A N 1
ATOM 879 C CA . ASP A 1 108 ? -9.536 -4.075 16.137 1.00 92.19 108 ASP A CA 1
ATOM 880 C C . ASP A 1 108 ? -10.297 -5.254 15.520 1.00 92.19 108 ASP A C 1
ATOM 882 O O . ASP A 1 108 ? -11.251 -5.754 16.120 1.00 92.19 108 ASP A O 1
ATOM 886 N N . ILE A 1 109 ? -9.878 -5.692 14.333 1.00 92.25 109 ILE A N 1
ATOM 887 C CA . ILE A 1 109 ? -10.506 -6.788 13.591 1.00 92.25 109 ILE A CA 1
ATOM 888 C C . ILE A 1 109 ? -9.865 -8.130 13.941 1.00 92.25 109 ILE A C 1
ATOM 890 O O . ILE A 1 109 ? -10.560 -9.106 14.212 1.00 92.25 109 ILE A O 1
ATOM 894 N N . LEU A 1 110 ? -8.536 -8.188 13.895 1.00 91.12 110 LEU A N 1
ATOM 895 C CA . LEU A 1 110 ? -7.763 -9.431 13.917 1.00 91.12 110 LEU A CA 1
ATOM 896 C C . LEU A 1 110 ? -7.150 -9.731 15.291 1.00 91.12 110 LEU A C 1
ATOM 898 O O . LEU A 1 110 ? -6.681 -10.843 15.522 1.00 91.12 110 LEU A O 1
ATOM 902 N N . GLY A 1 111 ? -7.163 -8.758 16.203 1.00 90.44 111 GLY A N 1
ATOM 903 C CA . GLY A 1 111 ? -6.490 -8.832 17.494 1.00 90.44 111 GLY A CA 1
ATOM 904 C C . GLY A 1 111 ? -5.061 -8.269 17.470 1.00 90.44 111 GLY A C 1
ATOM 905 O O . GLY A 1 111 ? -4.544 -7.886 16.421 1.00 90.44 111 GLY A O 1
ATOM 906 N N . PRO A 1 112 ? -4.411 -8.176 18.644 1.00 87.69 112 PRO A N 1
ATOM 907 C CA . PRO A 1 112 ? -3.130 -7.480 18.817 1.00 87.69 112 PRO A CA 1
ATOM 908 C C . PRO A 1 112 ? -1.920 -8.220 18.239 1.00 87.69 112 PRO A C 1
ATOM 910 O O . PRO A 1 112 ? -0.886 -7.597 18.003 1.00 87.69 112 PRO A O 1
ATOM 913 N N . ASP A 1 113 ? -2.038 -9.521 17.982 1.00 87.31 113 ASP A N 1
ATOM 914 C CA . ASP A 1 113 ? -0.929 -10.376 17.552 1.00 87.31 113 ASP A CA 1
ATOM 915 C C . ASP A 1 113 ? -0.722 -10.332 16.024 1.00 87.31 113 ASP A C 1
ATOM 917 O O . ASP A 1 113 ? -0.670 -11.353 15.336 1.00 87.31 113 ASP A O 1
ATOM 921 N N . LEU A 1 114 ? -0.606 -9.118 15.476 1.00 81.44 114 LEU A N 1
ATOM 922 C CA . LEU A 1 114 ? -0.316 -8.884 14.063 1.00 81.44 114 LEU A CA 1
ATOM 923 C C . LEU A 1 114 ? 1.188 -8.932 13.790 1.00 81.44 114 LEU A C 1
ATOM 925 O O . LEU A 1 114 ? 1.967 -8.164 14.349 1.00 81.44 114 LEU A O 1
ATOM 929 N N . LEU A 1 115 ? 1.591 -9.767 12.832 1.00 73.56 115 LEU A N 1
ATOM 930 C CA . LEU A 1 115 ? 2.975 -9.812 12.338 1.00 73.56 115 LEU A CA 1
ATOM 931 C C . LEU A 1 115 ? 3.301 -8.675 11.346 1.00 73.56 115 LEU A C 1
ATOM 933 O O . LEU A 1 115 ? 4.464 -8.480 10.993 1.00 73.56 115 LEU A O 1
ATOM 937 N N . GLY A 1 116 ? 2.286 -7.911 10.929 1.00 68.44 116 GLY A N 1
ATOM 938 C CA . GLY A 1 116 ? 2.379 -6.791 9.990 1.00 68.44 116 GLY A CA 1
ATOM 939 C C . GLY A 1 116 ? 1.491 -6.972 8.758 1.00 68.44 116 GLY A C 1
ATOM 940 O O . GLY A 1 116 ? 1.057 -8.079 8.436 1.00 68.44 116 GLY A O 1
ATOM 941 N N . LEU A 1 117 ? 1.216 -5.870 8.060 1.00 78.62 117 LEU A N 1
ATOM 942 C CA . LEU A 1 117 ? 0.529 -5.886 6.771 1.00 78.62 117 LEU A CA 1
ATOM 943 C C . LEU A 1 117 ? 1.577 -6.070 5.666 1.00 78.62 117 LEU A C 1
ATOM 945 O O . LEU A 1 117 ? 2.4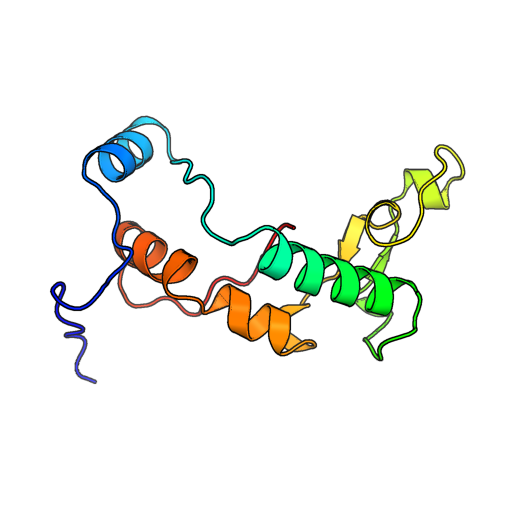25 -5.211 5.456 1.00 78.62 117 LEU A O 1
ATOM 949 N N . ASN A 1 118 ? 1.563 -7.209 4.976 1.00 69.06 118 ASN A N 1
ATOM 950 C CA . ASN A 1 118 ? 2.617 -7.530 4.002 1.00 69.06 118 ASN A CA 1
ATOM 951 C C . ASN A 1 118 ? 2.315 -7.058 2.575 1.00 69.06 118 ASN A C 1
ATOM 953 O O . ASN A 1 118 ? 3.221 -7.047 1.747 1.00 69.06 118 ASN A O 1
ATOM 957 N N . ASN A 1 119 ? 1.077 -6.643 2.301 1.00 63.62 119 ASN A N 1
ATOM 958 C CA . ASN A 1 119 ? 0.656 -6.158 0.993 1.00 63.62 119 ASN A CA 1
ATOM 959 C C . ASN A 1 119 ? 0.125 -4.731 1.126 1.00 63.62 119 ASN A C 1
ATOM 961 O O . ASN A 1 119 ? -0.771 -4.474 1.931 1.00 63.62 119 ASN A O 1
ATOM 965 N N . LEU A 1 120 ? 0.673 -3.826 0.320 1.00 63.41 120 LEU A N 1
ATOM 966 C CA . LEU A 1 120 ? 0.174 -2.472 0.136 1.00 63.41 120 LEU A CA 1
ATOM 967 C C . LEU A 1 120 ? -0.099 -2.286 -1.355 1.00 63.41 120 LEU A C 1
ATOM 969 O O . LEU A 1 120 ? 0.813 -2.439 -2.165 1.00 63.41 120 LEU A O 1
ATOM 973 N N . TYR A 1 121 ? -1.344 -1.969 -1.691 1.00 61.25 121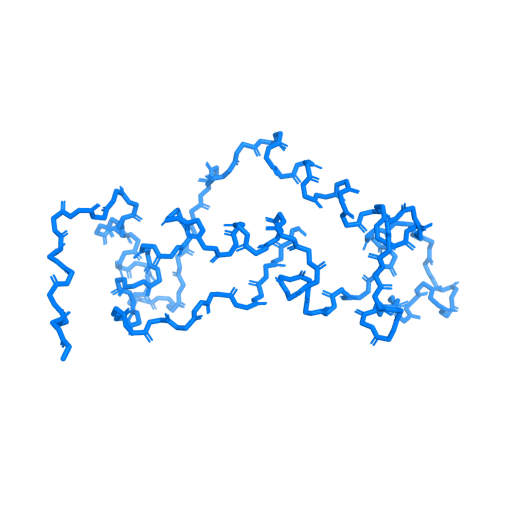 TYR A N 1
ATOM 974 C CA . TYR A 1 121 ? -1.730 -1.547 -3.032 1.00 61.25 121 TYR A CA 1
ATOM 975 C C . TYR A 1 121 ? -1.716 -0.016 -3.049 1.00 61.25 121 TYR A C 1
ATOM 977 O O . TYR A 1 121 ? -2.318 0.599 -2.165 1.00 61.25 121 TYR A O 1
ATOM 985 N N . ILE A 1 122 ? -0.978 0.569 -3.992 1.00 58.06 122 ILE A N 1
ATOM 986 C CA . ILE A 1 122 ? -0.914 2.017 -4.245 1.00 58.06 122 ILE A CA 1
ATOM 987 C C . ILE A 1 122 ? -1.684 2.297 -5.526 1.00 58.06 122 ILE A C 1
ATOM 989 O O . ILE A 1 122 ? -1.512 1.498 -6.474 1.00 58.06 122 ILE A O 1
#

pLDDT: mean 88.42, std 13.42, range [36.44, 97.88]

Radius of gyration: 17.49 Å; chains: 1; bounding box: 40×25×56 Å

Sequence (122 aa):
MNTNTTSEERKFKLTSEERTAWDENGYFVRYDVFTKEENDLLAQIADDIVDGKRPFPDYHIFENALVRDGKIEAQGIYAMHNIQYVSCNCPEFLARTRDPRLTDPAVDILGPDLLGLNNLYI